Protein AF-A0A0F2ME75-F1 (afdb_monomer_lite)

Foldseek 3Di:
DDDDDDDPDPPPPPPPPDPPPPVCPPPPPDDVVPVVVLQVCLVVDPDPDSCVSCVVVVVVVVVVVVVVVVVVVVVVVVVVVVVVVVVVVVVVVVVVVVVVVVDDDPVDDDPVNVVVVVVVVVVVVVVVVVVVVPPDD

Sequence (137 aa):
MSFEPLGSSGRQESTSRTRTSRPTTPLRASSRSSFRESARGSVLGDAQFPLNAFEPAFAELSEAMADLEANMMHFQLMHESLARFSESFASFMYGLNMNAYCVDFPEGPVYESFKRVRQREEAAGADHEIGGLAGGE

Secondary structure (DSSP, 8-state):
------------------------------STTHHHHHHHHHHHS--SSTTGGGHHHHHHHHHHHHHHHHHHHHHHHHHHHHHHHHHHHHHHHHHHHHHHHH---TTS--HHHHHHHHHHHHHHHHHHHHHTSS---

Radius of gyration: 36.05 Å; chains: 1; bounding box: 91×45×77 Å

pLDDT: mean 73.15, std 18.14, range [38.69, 97.75]

Structure (mmCIF, N/CA/C/O backbone):
data_AF-A0A0F2ME75-F1
#
_entry.id   AF-A0A0F2ME75-F1
#
loop_
_atom_site.group_PDB
_atom_site.id
_atom_site.type_symbol
_atom_site.label_atom_id
_atom_site.label_alt_id
_atom_site.label_comp_id
_atom_site.label_asym_id
_atom_site.label_entity_id
_atom_site.label_seq_id
_atom_site.pdbx_PDB_ins_code
_atom_site.Cartn_x
_atom_site.Cartn_y
_atom_site.Cartn_z
_atom_site.occupancy
_atom_site.B_iso_or_equiv
_atom_site.auth_seq_id
_atom_site.auth_comp_id
_atom_site.auth_asym_id
_atom_site.auth_atom_id
_atom_site.pdbx_PDB_model_num
ATOM 1 N N . MET A 1 1 ? 60.306 -32.350 0.932 1.00 42.94 1 MET A N 1
ATOM 2 C CA . MET A 1 1 ? 59.833 -32.221 2.328 1.00 42.94 1 MET A CA 1
ATOM 3 C C . MET A 1 1 ? 59.817 -30.722 2.591 1.00 42.94 1 MET A C 1
ATOM 5 O O . MET A 1 1 ? 60.876 -30.129 2.502 1.00 42.94 1 MET A O 1
ATOM 9 N N . SER A 1 2 ? 58.691 -30.022 2.676 1.00 43.50 2 SER A N 1
ATOM 10 C CA . SER A 1 2 ? 57.484 -30.360 3.430 1.00 43.50 2 SER A CA 1
ATOM 11 C C . SER A 1 2 ? 56.279 -29.622 2.841 1.00 43.50 2 SER A C 1
ATOM 13 O O . SER A 1 2 ? 56.370 -28.444 2.513 1.00 43.50 2 SER A O 1
ATOM 15 N N . PHE A 1 3 ? 55.176 -30.352 2.709 1.00 41.00 3 PHE A N 1
ATOM 16 C CA . PHE A 1 3 ? 53.824 -29.836 2.530 1.00 41.00 3 PHE A CA 1
ATOM 17 C C . PHE A 1 3 ? 53.340 -29.241 3.853 1.00 41.00 3 PHE A C 1
ATOM 19 O O . PHE A 1 3 ? 53.489 -29.912 4.864 1.00 41.00 3 PHE A O 1
ATOM 26 N N . GLU A 1 4 ? 52.718 -28.064 3.816 1.00 53.50 4 GLU A N 1
ATOM 27 C CA . GLU A 1 4 ? 51.722 -27.598 4.793 1.00 53.50 4 GLU A CA 1
ATOM 28 C C . GLU A 1 4 ? 50.851 -26.535 4.095 1.00 53.50 4 GLU A C 1
ATOM 30 O O . GLU A 1 4 ? 51.308 -25.413 3.862 1.00 53.50 4 GLU A O 1
ATOM 35 N N . PRO A 1 5 ? 49.597 -26.851 3.746 1.00 52.81 5 PRO A N 1
ATOM 36 C CA . PRO A 1 5 ? 48.571 -25.829 3.682 1.00 52.81 5 PRO A CA 1
ATOM 37 C C . PRO A 1 5 ? 47.414 -26.252 4.580 1.00 52.81 5 PRO A C 1
ATOM 39 O O . PRO A 1 5 ? 46.759 -27.241 4.290 1.00 52.81 5 PRO A O 1
ATOM 42 N N . LEU A 1 6 ? 47.102 -25.492 5.627 1.00 49.38 6 LEU A N 1
ATOM 43 C CA . LEU A 1 6 ? 45.720 -25.358 6.087 1.00 49.38 6 LEU A CA 1
ATOM 44 C C . LEU A 1 6 ? 45.606 -24.144 7.011 1.00 49.38 6 LEU A C 1
ATOM 46 O O . LEU A 1 6 ? 46.154 -24.105 8.106 1.00 49.38 6 LEU A O 1
ATOM 50 N N . GLY A 1 7 ? 44.874 -23.138 6.553 1.00 47.81 7 GLY A N 1
ATOM 51 C CA . GLY A 1 7 ? 44.606 -21.940 7.339 1.00 47.81 7 GLY A CA 1
ATOM 52 C C . GLY A 1 7 ? 43.613 -21.009 6.663 1.00 47.81 7 GLY A C 1
ATOM 53 O O . GLY A 1 7 ? 43.771 -19.795 6.728 1.00 47.81 7 GLY A O 1
ATOM 54 N N . SER A 1 8 ? 42.608 -21.545 5.963 1.00 45.56 8 SER A N 1
ATOM 55 C CA . SER A 1 8 ? 41.527 -20.720 5.425 1.00 45.56 8 SER A CA 1
ATOM 56 C C . SER A 1 8 ? 40.493 -20.455 6.518 1.00 45.56 8 SER A C 1
ATOM 58 O O . SER A 1 8 ? 39.668 -21.309 6.832 1.00 45.56 8 SER A O 1
ATOM 60 N N . SER A 1 9 ? 40.602 -19.260 7.095 1.00 51.00 9 SER A N 1
ATOM 61 C CA . SER A 1 9 ? 39.532 -18.418 7.637 1.00 51.00 9 SER A CA 1
ATOM 62 C C . SER A 1 9 ? 38.188 -19.123 7.869 1.00 51.00 9 SER A C 1
ATOM 64 O O . SER A 1 9 ? 37.379 -19.287 6.953 1.00 51.00 9 SER A O 1
ATOM 66 N N . GLY A 1 10 ? 37.937 -19.506 9.123 1.00 47.12 10 GLY A N 1
ATOM 67 C CA . GLY A 1 10 ? 36.609 -19.885 9.587 1.00 47.12 10 GLY A CA 1
ATOM 68 C C . GLY A 1 10 ? 35.679 -18.680 9.495 1.00 47.12 10 GLY A C 1
ATOM 69 O O . GLY A 1 10 ? 35.580 -17.884 10.428 1.00 47.12 10 GLY A O 1
ATOM 70 N N . ARG A 1 11 ? 35.006 -18.534 8.353 1.00 50.69 11 ARG A N 1
ATOM 71 C CA . ARG A 1 11 ? 33.897 -17.603 8.173 1.00 50.69 11 ARG A CA 1
ATOM 72 C C . ARG A 1 11 ? 32.783 -18.056 9.111 1.00 50.69 11 ARG A C 1
ATOM 74 O O . ARG A 1 11 ? 32.063 -19.002 8.814 1.00 50.69 11 ARG A O 1
ATOM 81 N N . GLN A 1 12 ? 32.683 -17.403 10.267 1.00 53.00 12 GLN A N 1
ATOM 82 C CA . GLN A 1 12 ? 31.523 -17.508 11.142 1.00 53.00 12 GLN A CA 1
ATOM 83 C C . GLN A 1 12 ? 30.298 -17.047 10.347 1.00 53.00 12 GLN A C 1
ATOM 85 O O . GLN A 1 12 ? 30.035 -15.854 10.198 1.00 53.00 12 GLN A O 1
ATOM 90 N N . GLU A 1 13 ? 29.568 -18.004 9.783 1.00 45.22 13 GLU A N 1
ATOM 91 C CA . GLU A 1 13 ? 28.226 -17.773 9.278 1.00 45.22 13 GLU A CA 1
ATOM 92 C C . GLU A 1 13 ? 27.317 -17.500 10.474 1.00 45.22 13 GLU A C 1
ATOM 94 O O . GLU A 1 13 ? 26.788 -18.404 11.125 1.00 45.22 13 GLU A O 1
ATOM 99 N N . SER A 1 14 ? 27.139 -16.212 10.758 1.00 52.75 14 SER A N 1
ATOM 100 C CA . SER A 1 14 ? 26.034 -15.685 11.548 1.00 52.75 14 SER A CA 1
ATOM 101 C C . SER A 1 14 ? 24.724 -16.015 10.836 1.00 52.75 14 SER A C 1
ATOM 103 O O . SER A 1 14 ? 24.134 -15.186 10.145 1.00 52.75 14 SER A O 1
ATOM 105 N N . THR A 1 15 ? 24.261 -17.254 10.986 1.00 50.53 15 THR A N 1
ATOM 106 C CA . THR A 1 15 ? 22.902 -17.626 10.614 1.00 50.53 15 THR A CA 1
ATOM 107 C C . THR A 1 15 ? 21.970 -17.033 11.664 1.00 50.53 15 THR A C 1
ATOM 109 O O . THR A 1 15 ? 21.645 -17.643 12.682 1.00 50.53 15 THR A O 1
ATOM 112 N N . SER A 1 16 ? 21.560 -15.788 11.407 1.00 53.84 16 SER A N 1
ATOM 113 C CA . SER A 1 16 ? 20.367 -15.166 11.976 1.00 53.84 16 SER A CA 1
ATOM 114 C C . SER A 1 16 ? 19.167 -16.050 11.648 1.00 53.84 16 SER A C 1
ATOM 116 O O . SER A 1 16 ? 18.427 -15.820 10.692 1.00 53.84 16 SER A O 1
ATOM 118 N N . ARG A 1 17 ? 18.981 -17.102 12.444 1.00 54.81 17 ARG A N 1
ATOM 119 C CA . ARG A 1 17 ? 17.731 -17.844 12.515 1.00 54.81 17 ARG A CA 1
ATOM 120 C C . ARG A 1 17 ? 16.718 -16.916 13.164 1.00 54.81 17 ARG A C 1
ATOM 122 O O . ARG A 1 17 ? 16.630 -16.816 14.384 1.00 54.81 17 ARG A O 1
ATOM 129 N N . THR A 1 18 ? 16.053 -16.150 12.302 1.00 52.38 18 THR A N 1
ATOM 130 C CA . THR A 1 18 ? 14.608 -15.929 12.356 1.00 52.38 18 THR A CA 1
ATOM 131 C C . THR A 1 18 ? 14.061 -15.859 13.777 1.00 52.38 18 THR A C 1
ATOM 133 O O . THR A 1 18 ? 13.354 -16.741 14.258 1.00 52.38 18 THR A O 1
ATOM 136 N N . ARG A 1 19 ? 14.326 -14.727 14.433 1.00 56.38 19 ARG A N 1
ATOM 137 C CA . ARG A 1 19 ? 13.403 -14.199 15.434 1.00 56.38 19 ARG A CA 1
ATOM 138 C C . ARG A 1 19 ? 12.110 -13.840 14.711 1.00 56.38 19 ARG A C 1
ATOM 140 O O . ARG A 1 19 ? 11.880 -12.687 14.365 1.00 56.38 19 ARG A O 1
ATOM 147 N N . THR A 1 20 ? 11.266 -14.835 14.457 1.00 50.47 20 THR A N 1
ATOM 148 C CA . THR A 1 20 ? 9.856 -14.566 14.222 1.00 50.47 20 THR A CA 1
ATOM 149 C C . THR A 1 20 ? 9.334 -14.040 15.554 1.00 50.47 20 THR A C 1
ATOM 151 O O . THR A 1 20 ? 8.994 -14.821 16.444 1.00 50.47 20 THR A O 1
ATOM 154 N N . SER A 1 21 ? 9.288 -12.720 15.730 1.00 53.00 21 SER A N 1
ATOM 155 C CA . SER A 1 21 ? 8.361 -12.109 16.680 1.00 53.00 21 SER A CA 1
ATOM 156 C C . SER A 1 21 ? 6.970 -12.324 16.100 1.00 53.00 21 SER A C 1
ATOM 158 O O . SER A 1 21 ? 6.342 -11.406 15.585 1.00 53.00 21 SER A O 1
ATOM 160 N N . ARG A 1 22 ? 6.535 -13.584 16.061 1.00 56.19 22 ARG A N 1
ATOM 161 C CA . ARG A 1 22 ? 5.165 -13.930 15.749 1.00 56.19 22 ARG A CA 1
ATOM 162 C C . ARG A 1 22 ? 4.374 -13.221 16.838 1.00 56.19 22 ARG A C 1
ATOM 164 O O . ARG A 1 22 ? 4.564 -13.588 18.000 1.00 56.19 22 ARG A O 1
ATOM 171 N N . PRO A 1 23 ? 3.568 -12.195 16.521 1.00 58.56 23 PRO A N 1
ATOM 172 C CA . PRO A 1 23 ? 2.646 -11.667 17.496 1.00 58.56 23 PRO A CA 1
ATOM 173 C C . PRO A 1 23 ? 1.743 -12.850 17.801 1.00 58.56 23 PRO A C 1
ATOM 175 O O . PRO A 1 23 ? 0.971 -13.308 16.957 1.00 58.56 23 PRO A O 1
ATOM 178 N N . THR A 1 24 ? 1.947 -13.456 18.963 1.00 54.06 24 THR A N 1
ATOM 179 C CA . THR A 1 24 ? 0.977 -14.370 19.516 1.00 54.06 24 THR A CA 1
ATOM 180 C C . THR A 1 24 ? -0.206 -13.474 19.818 1.00 54.06 24 THR A C 1
ATOM 182 O O . THR A 1 24 ? -0.281 -12.894 20.896 1.00 54.06 24 THR A O 1
ATOM 185 N N . THR A 1 25 ? -1.119 -13.312 18.862 1.00 60.22 25 THR A N 1
ATOM 186 C CA . THR A 1 25 ? -2.507 -13.107 19.249 1.00 60.22 25 THR A CA 1
ATOM 187 C C . THR A 1 25 ? -2.773 -14.259 20.206 1.00 60.22 25 THR A C 1
ATOM 189 O O . THR A 1 25 ? -2.646 -15.416 19.773 1.00 60.22 25 THR A O 1
ATOM 192 N N . PRO A 1 26 ? -2.976 -14.010 21.509 1.00 58.34 26 PRO A N 1
ATOM 193 C CA . PRO A 1 26 ? -3.298 -15.100 22.396 1.00 58.34 26 PRO A CA 1
ATOM 194 C C . PRO A 1 26 ? -4.520 -15.758 21.768 1.00 58.34 26 PRO A C 1
ATOM 196 O O . PRO A 1 26 ? -5.538 -15.104 21.546 1.00 58.34 26 PRO A O 1
ATOM 199 N N . LEU A 1 27 ? -4.402 -17.039 21.415 1.00 54.06 27 LEU A N 1
ATOM 200 C CA . LEU A 1 27 ? -5.563 -17.887 21.191 1.00 54.06 27 LEU A CA 1
ATOM 201 C C . LEU A 1 27 ? -6.222 -18.014 22.562 1.00 54.06 27 LEU A C 1
ATOM 203 O O . LEU A 1 27 ? -6.058 -19.003 23.274 1.00 54.06 27 LEU A O 1
ATOM 207 N N . ARG A 1 28 ? -6.867 -16.931 22.994 1.00 55.97 28 ARG A N 1
ATOM 208 C CA . ARG A 1 28 ? -7.562 -16.860 24.257 1.00 55.97 28 ARG A CA 1
ATOM 209 C C . ARG A 1 28 ? -8.811 -17.682 24.024 1.00 55.97 28 ARG A C 1
ATOM 211 O O . ARG A 1 28 ? -9.751 -17.247 23.366 1.00 55.97 28 ARG A O 1
ATOM 218 N N . ALA A 1 29 ? -8.791 -18.913 24.512 1.00 52.62 29 ALA A N 1
ATOM 219 C CA . ALA A 1 29 ? -9.989 -19.716 24.649 1.00 52.62 29 ALA A CA 1
ATOM 220 C C . ALA A 1 29 ? -10.899 -19.060 25.705 1.00 52.62 29 ALA A C 1
ATOM 222 O O . ALA A 1 29 ? -10.991 -19.531 26.830 1.00 52.62 29 ALA A O 1
ATOM 223 N N . SER A 1 30 ? -11.551 -17.951 25.357 1.00 53.41 30 SER A N 1
ATOM 224 C CA . SER A 1 30 ? -12.520 -17.259 26.206 1.00 53.41 30 SER A CA 1
ATOM 225 C C . SER A 1 30 ? -13.637 -16.720 25.334 1.00 53.41 30 SER A C 1
ATOM 227 O O . SER A 1 30 ? -13.461 -15.734 24.635 1.00 53.41 30 SER A O 1
ATOM 229 N N . SER A 1 31 ? -14.785 -17.391 25.366 1.00 51.78 31 SER A N 1
ATOM 230 C CA . SER A 1 31 ? -16.086 -16.818 24.973 1.00 51.78 31 SER A CA 1
ATOM 231 C C . SER A 1 31 ? -17.242 -17.715 25.422 1.00 51.78 31 SER A C 1
ATOM 233 O O . SER A 1 31 ? -18.318 -17.229 25.741 1.00 51.78 31 SER A O 1
ATOM 235 N N . ARG A 1 32 ? -17.047 -19.043 25.492 1.00 53.75 32 ARG A N 1
ATOM 236 C CA . ARG A 1 32 ? -18.135 -19.966 25.872 1.00 53.75 32 ARG A CA 1
ATOM 237 C C . ARG A 1 32 ? -18.284 -20.217 27.373 1.00 53.75 32 ARG A C 1
ATOM 239 O O . ARG A 1 32 ? -19.391 -20.548 27.794 1.00 53.75 32 ARG A O 1
ATOM 246 N N . SER A 1 33 ? -17.221 -20.081 28.170 1.00 52.72 33 SER A N 1
ATOM 247 C CA . SER A 1 33 ? -17.309 -20.270 29.626 1.00 52.72 33 SER A CA 1
ATOM 248 C C . SER A 1 33 ? -17.602 -18.971 30.375 1.00 52.72 33 SER A C 1
ATOM 250 O O . SER A 1 33 ? -18.473 -18.986 31.235 1.00 52.72 33 SER A O 1
ATOM 252 N N . SER A 1 34 ? -16.967 -17.849 30.016 1.00 55.66 34 SER A N 1
ATOM 253 C CA . SER A 1 34 ? -17.103 -16.572 30.738 1.00 55.66 34 SER A CA 1
ATOM 254 C C . SER A 1 34 ? -18.538 -16.045 30.743 1.00 55.66 34 SER A C 1
ATOM 256 O O . SER A 1 34 ? -19.078 -15.752 31.803 1.00 55.66 34 SER A O 1
ATOM 258 N N . PHE A 1 35 ? -19.211 -16.045 29.589 1.00 58.84 35 PHE A N 1
ATOM 259 C CA . PHE A 1 35 ? -20.603 -15.589 29.492 1.00 58.84 35 PHE A CA 1
ATOM 260 C C . PHE A 1 35 ? -21.579 -16.480 30.282 1.00 58.84 35 PHE A C 1
ATOM 262 O O . PHE A 1 35 ? -22.572 -16.008 30.836 1.00 58.84 35 PHE A O 1
ATOM 269 N N . ARG A 1 36 ? -21.294 -17.790 30.353 1.00 64.62 36 ARG A N 1
ATOM 270 C CA . ARG A 1 36 ? -22.091 -18.748 31.135 1.00 64.62 36 ARG A CA 1
ATOM 271 C C . ARG A 1 36 ? -21.839 -18.628 32.634 1.00 64.62 36 ARG A C 1
ATOM 273 O O . ARG A 1 36 ? -22.761 -18.880 33.404 1.00 64.62 36 ARG A O 1
ATOM 280 N N . GLU A 1 37 ? -20.634 -18.245 33.035 1.00 63.62 37 GLU A N 1
ATOM 281 C CA . GLU A 1 37 ? -20.284 -18.015 34.435 1.00 63.62 37 GLU A CA 1
ATOM 282 C C . GLU A 1 37 ? -20.959 -16.744 34.970 1.00 63.62 37 GLU A C 1
ATOM 284 O O . GLU A 1 37 ? -21.622 -16.799 36.003 1.00 63.62 37 GLU A O 1
ATOM 289 N N . SER A 1 38 ? -20.933 -15.638 34.215 1.00 61.69 38 SER A N 1
ATOM 290 C CA . SER A 1 38 ? -21.636 -14.395 34.581 1.00 61.69 38 SER A CA 1
ATOM 291 C C . SER A 1 38 ? -23.153 -14.592 34.703 1.00 61.69 38 SER A C 1
ATOM 293 O O . SER A 1 38 ? -23.776 -14.095 35.640 1.00 61.69 38 SER A O 1
ATOM 295 N N . ALA A 1 39 ? -23.750 -15.392 33.811 1.00 63.78 39 ALA A N 1
ATOM 296 C CA . ALA A 1 39 ? -25.169 -15.744 33.888 1.00 63.78 39 ALA A CA 1
ATOM 297 C C . ALA A 1 39 ? -25.507 -16.609 35.119 1.00 63.78 39 ALA A C 1
ATOM 299 O O . ALA A 1 39 ? -26.603 -16.498 35.662 1.00 63.78 39 ALA A O 1
ATOM 300 N N . ARG A 1 40 ? -24.579 -17.457 35.585 1.00 65.00 40 ARG A 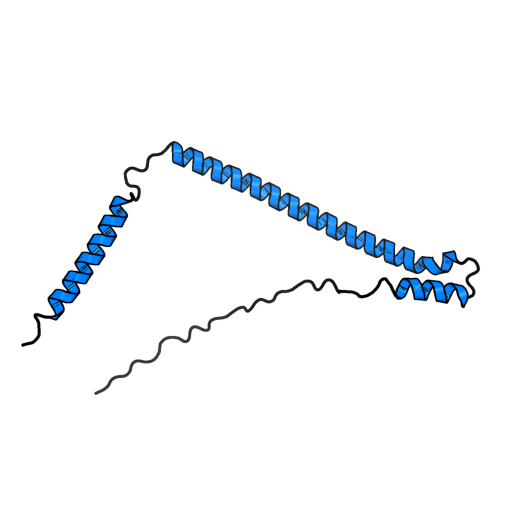N 1
ATOM 301 C CA . ARG A 1 40 ? -24.749 -18.242 36.821 1.00 65.00 40 ARG A CA 1
ATOM 302 C C . ARG A 1 40 ? -24.575 -17.388 38.075 1.00 65.00 40 ARG A C 1
ATOM 304 O O . ARG A 1 40 ? -25.344 -17.558 39.018 1.00 65.00 40 ARG A O 1
ATOM 311 N N . GLY A 1 41 ? -23.644 -16.434 38.056 1.00 61.66 41 GLY A N 1
ATOM 312 C CA . GLY A 1 41 ? -23.471 -15.438 39.116 1.00 61.66 41 GLY A CA 1
ATOM 313 C C . GLY A 1 41 ? -24.708 -14.557 39.318 1.00 61.66 41 GLY A C 1
ATOM 314 O O . GLY A 1 41 ? -25.050 -14.255 40.454 1.00 61.66 41 GLY A O 1
ATOM 315 N N . SER A 1 42 ? -25.447 -14.238 38.247 1.00 60.75 42 SER A N 1
ATOM 316 C CA . SER A 1 42 ? -26.719 -13.497 38.331 1.00 60.75 42 SER A CA 1
ATOM 317 C C . SER A 1 42 ? -27.844 -14.249 39.056 1.00 60.75 42 SER A C 1
ATOM 319 O O . SER A 1 42 ? -28.776 -13.605 39.525 1.00 60.75 42 SER A O 1
ATOM 321 N N . VAL A 1 43 ? -27.811 -15.585 39.103 1.00 61.50 43 VAL A N 1
ATOM 322 C CA . VAL A 1 43 ? -28.850 -16.401 39.766 1.00 61.50 43 VAL A CA 1
ATOM 323 C C . VAL A 1 43 ? -28.513 -16.639 41.245 1.00 61.50 43 VAL A C 1
ATOM 325 O O . VAL A 1 43 ? -29.405 -16.911 42.043 1.00 61.50 43 VAL A O 1
ATOM 328 N N . LEU A 1 44 ? -27.232 -16.533 41.615 1.00 62.91 44 LEU A N 1
ATOM 329 C CA . LEU A 1 44 ? -26.715 -16.785 42.967 1.00 62.91 44 LEU A CA 1
ATOM 330 C C . LEU A 1 44 ? -26.341 -15.505 43.739 1.00 62.91 44 LEU A C 1
ATOM 332 O O . LEU A 1 44 ? -26.165 -15.572 44.953 1.00 62.91 44 LEU A O 1
ATOM 336 N N . GLY A 1 45 ? -26.192 -14.367 43.058 1.00 61.19 45 GLY A N 1
ATOM 337 C CA . GLY A 1 45 ? -25.795 -13.083 43.632 1.00 61.19 45 GLY A CA 1
ATOM 338 C C . GLY A 1 45 ? -26.946 -12.081 43.700 1.00 61.19 45 GLY A C 1
ATOM 339 O O . GLY A 1 45 ? -27.806 -12.053 42.824 1.00 61.19 45 GLY A O 1
ATOM 340 N N . ASP A 1 46 ? -26.912 -11.246 44.739 1.00 59.56 46 ASP A N 1
ATOM 341 C CA . ASP A 1 46 ? -27.849 -10.176 45.126 1.00 59.56 46 ASP A CA 1
ATOM 342 C C . ASP A 1 46 ? -27.918 -9.009 44.110 1.00 59.56 46 ASP A C 1
ATOM 344 O O . ASP A 1 46 ? -27.799 -7.832 44.444 1.00 59.56 46 ASP A O 1
ATOM 348 N N . ALA A 1 47 ? -28.030 -9.312 42.816 1.00 61.47 47 ALA A N 1
ATOM 349 C CA . ALA A 1 47 ? -28.188 -8.308 41.778 1.00 61.47 47 ALA A CA 1
ATOM 350 C C . ALA A 1 47 ? -29.650 -7.845 41.750 1.00 61.47 4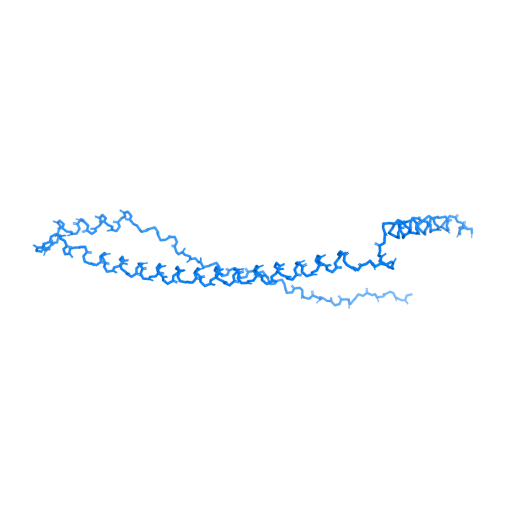7 ALA A C 1
ATOM 352 O O . ALA A 1 47 ? -30.534 -8.555 41.274 1.00 61.47 47 ALA A O 1
ATOM 353 N N . GLN A 1 48 ? -29.895 -6.618 42.218 1.00 64.50 48 GLN A N 1
ATOM 354 C CA . GLN A 1 48 ? -31.228 -6.001 42.256 1.00 64.50 48 GLN A CA 1
ATOM 355 C C . GLN A 1 48 ? -31.909 -5.933 40.872 1.00 64.50 48 GLN A C 1
ATOM 357 O O . GLN A 1 48 ? -33.135 -5.897 40.791 1.00 64.50 48 GLN A O 1
ATOM 362 N N . PHE A 1 49 ? -31.119 -5.978 39.790 1.00 69.81 49 PHE A N 1
ATOM 363 C CA . PHE A 1 49 ? -31.575 -6.232 38.424 1.00 69.81 49 PHE A CA 1
ATOM 364 C C . PHE A 1 49 ? -30.620 -7.197 37.695 1.00 69.81 49 PHE A C 1
ATOM 366 O O . PHE A 1 49 ? -29.407 -6.981 37.717 1.00 69.81 49 PHE A O 1
ATOM 373 N N . PRO A 1 50 ? -31.136 -8.208 36.970 1.00 68.00 50 PRO A N 1
ATOM 374 C CA . PRO A 1 50 ? -30.324 -9.233 36.301 1.00 68.00 50 PRO A CA 1
ATOM 375 C C . PRO A 1 50 ? -29.409 -8.692 35.186 1.00 68.00 50 PRO A C 1
ATOM 377 O O . PRO A 1 50 ? -28.458 -9.363 34.798 1.00 68.00 50 PRO A O 1
ATOM 380 N N . LEU A 1 51 ? -29.653 -7.476 34.679 1.00 75.38 51 LEU A N 1
ATOM 381 C CA . LEU A 1 51 ? -28.784 -6.836 33.683 1.00 75.38 51 LEU A CA 1
ATOM 382 C C . LEU A 1 51 ? -27.487 -6.267 34.273 1.00 75.38 51 LEU A C 1
ATOM 384 O O . LEU A 1 51 ? -26.482 -6.209 33.567 1.00 75.38 51 LEU A O 1
ATOM 388 N N . ASN A 1 52 ? -27.473 -5.919 35.561 1.00 76.31 52 ASN A N 1
ATOM 389 C CA . ASN A 1 52 ? -26.290 -5.348 36.214 1.00 76.31 52 ASN A CA 1
ATOM 390 C C . ASN A 1 52 ? -25.142 -6.370 36.312 1.00 76.31 52 ASN A C 1
ATOM 392 O O . ASN A 1 52 ? -23.977 -5.998 36.377 1.00 76.31 52 ASN A O 1
ATOM 396 N N . ALA A 1 53 ? -25.447 -7.671 36.242 1.00 79.06 53 ALA A N 1
ATOM 397 C CA . ALA A 1 53 ? -24.436 -8.724 36.171 1.00 79.06 53 ALA A CA 1
ATOM 398 C C . ALA A 1 53 ? -23.618 -8.706 34.859 1.00 79.06 53 ALA A C 1
ATOM 400 O O . ALA A 1 53 ? -22.530 -9.282 34.813 1.00 79.06 53 ALA A O 1
ATOM 401 N N . PHE A 1 54 ? -24.120 -8.057 33.797 1.00 79.94 54 PHE A N 1
ATOM 402 C CA . PHE A 1 54 ? -23.440 -7.951 32.499 1.00 79.94 54 PHE A CA 1
ATOM 403 C C . PHE A 1 54 ? -22.624 -6.670 32.329 1.00 79.94 54 PHE A C 1
ATOM 405 O O . PHE A 1 54 ? -21.865 -6.570 31.371 1.00 79.94 54 PHE A O 1
ATOM 412 N N . GLU A 1 55 ? -22.733 -5.712 33.245 1.00 83.25 55 GLU A N 1
ATOM 413 C CA . GLU A 1 55 ? -21.969 -4.464 33.205 1.00 83.25 55 GLU A CA 1
ATOM 414 C C . GLU A 1 55 ? -20.448 -4.664 33.025 1.00 83.25 55 GLU A C 1
ATOM 416 O O . GLU A 1 55 ? -19.889 -4.063 32.104 1.00 83.25 55 GL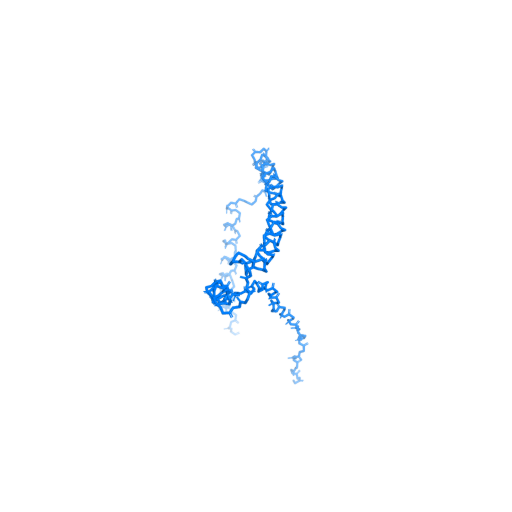U A O 1
ATOM 421 N N . PRO A 1 56 ? -19.768 -5.574 33.758 1.00 83.75 56 PRO A N 1
ATOM 422 C CA . PRO A 1 56 ? -18.349 -5.845 33.507 1.00 83.75 56 PRO A CA 1
ATOM 423 C C . PRO A 1 56 ? -18.084 -6.485 32.134 1.00 83.75 56 PRO A C 1
ATOM 425 O O . PRO A 1 56 ? -17.047 -6.228 31.529 1.00 83.75 56 PRO A O 1
ATOM 428 N N . ALA A 1 57 ? -19.021 -7.283 31.609 1.00 85.38 57 ALA A N 1
ATOM 429 C CA . ALA A 1 57 ? -18.883 -7.905 30.292 1.00 85.38 57 ALA A CA 1
ATOM 430 C C . ALA A 1 57 ? -19.062 -6.889 29.151 1.00 85.38 57 ALA A C 1
ATOM 432 O O . ALA A 1 57 ? -18.397 -6.998 28.122 1.00 85.38 57 ALA A O 1
ATOM 433 N N . PHE A 1 58 ? -19.930 -5.887 29.323 1.00 86.88 58 PHE A N 1
ATOM 434 C CA . PHE A 1 58 ? -20.059 -4.785 28.369 1.00 86.88 58 PHE A CA 1
ATOM 435 C C . PHE A 1 58 ? -18.838 -3.864 28.388 1.00 86.88 58 PHE A C 1
ATOM 437 O O . PHE A 1 58 ? -18.406 -3.432 27.320 1.00 86.88 58 PHE A O 1
ATOM 444 N N . ALA A 1 59 ? -18.248 -3.620 29.562 1.00 89.44 59 ALA A N 1
ATOM 445 C CA . ALA A 1 59 ? -16.993 -2.882 29.668 1.00 89.44 59 ALA A CA 1
ATOM 446 C C . ALA A 1 59 ? -15.854 -3.600 28.917 1.00 89.44 59 ALA A C 1
ATOM 448 O O . ALA A 1 59 ? -15.227 -2.994 28.049 1.00 89.44 59 ALA A O 1
ATOM 449 N N . GLU A 1 60 ? -15.660 -4.903 29.152 1.00 88.56 60 GLU A N 1
ATOM 450 C CA . GLU A 1 60 ? -14.642 -5.707 28.451 1.00 88.56 60 GLU A CA 1
ATOM 451 C C . GLU A 1 60 ? -14.899 -5.775 26.935 1.00 88.56 60 GLU A C 1
ATOM 453 O O . GLU A 1 60 ? -13.972 -5.654 26.135 1.00 88.56 60 GLU A O 1
ATOM 458 N N . LEU A 1 61 ? -16.163 -5.913 26.514 1.00 91.50 61 LEU A N 1
ATOM 459 C CA . LEU A 1 61 ? -16.519 -5.881 25.095 1.00 91.50 61 LEU A CA 1
ATOM 460 C C . LEU A 1 61 ? -16.164 -4.534 24.456 1.00 91.50 61 LEU A C 1
ATOM 462 O O . LEU A 1 61 ? -15.651 -4.513 23.340 1.00 91.50 61 LEU A O 1
ATOM 466 N N . SER A 1 62 ? -16.431 -3.421 25.143 1.00 94.06 62 SER A N 1
ATOM 467 C CA . SER A 1 62 ? -16.127 -2.086 24.623 1.00 94.06 62 SER A CA 1
ATOM 468 C C . SER A 1 62 ? -14.622 -1.850 24.463 1.00 94.06 62 SER A C 1
ATOM 470 O O . SER A 1 62 ? -14.202 -1.298 23.449 1.00 94.06 62 SER A O 1
ATOM 472 N N . GLU A 1 63 ? -13.807 -2.352 25.395 1.00 94.12 63 GLU A N 1
ATOM 473 C CA . GLU A 1 63 ? -12.345 -2.325 25.300 1.00 94.12 63 GLU A CA 1
ATOM 474 C C . GLU A 1 63 ? -11.854 -3.190 24.132 1.00 94.12 63 GLU A C 1
ATOM 476 O O . GLU A 1 63 ? -11.093 -2.723 23.287 1.00 94.12 63 GLU A O 1
ATOM 481 N N . ALA A 1 64 ? -12.386 -4.408 23.990 1.00 92.75 64 ALA A N 1
ATOM 482 C CA . ALA A 1 64 ? -12.060 -5.279 22.862 1.00 92.75 64 ALA A CA 1
ATOM 483 C C . ALA A 1 64 ? -12.474 -4.676 21.503 1.00 92.75 64 ALA A C 1
ATOM 485 O O . ALA A 1 64 ? -11.803 -4.905 20.493 1.00 92.75 64 ALA A O 1
ATOM 486 N N . MET A 1 65 ? -13.566 -3.905 21.453 1.00 95.12 65 MET A N 1
ATOM 487 C CA . MET A 1 65 ? -13.974 -3.169 20.252 1.00 95.12 65 MET A CA 1
ATOM 488 C C . MET A 1 65 ? -13.041 -1.992 19.953 1.00 95.12 65 MET A C 1
ATOM 490 O O . MET A 1 65 ? -12.718 -1.782 18.785 1.00 95.12 65 MET A O 1
ATOM 494 N N . ALA A 1 66 ? -12.569 -1.273 20.974 1.00 95.62 66 ALA A N 1
ATOM 495 C CA . ALA A 1 66 ? -11.574 -0.214 20.807 1.00 95.62 66 ALA A CA 1
ATOM 496 C C . ALA A 1 66 ? -10.233 -0.773 20.291 1.00 95.62 66 ALA A C 1
ATOM 498 O O . ALA A 1 66 ? -9.636 -0.222 19.364 1.00 95.62 66 ALA A O 1
ATOM 499 N N . ASP A 1 67 ? -9.800 -1.925 20.807 1.00 95.31 67 ASP A N 1
ATOM 500 C CA . ASP A 1 67 ? -8.619 -2.633 20.304 1.00 95.31 67 ASP A CA 1
ATOM 501 C C . ASP A 1 67 ? -8.806 -3.090 18.849 1.00 95.31 67 ASP A C 1
ATOM 503 O O . ASP A 1 67 ? -7.889 -3.005 18.023 1.00 95.31 67 ASP A O 1
ATOM 507 N N . LEU A 1 68 ? -9.998 -3.585 18.502 1.00 95.56 68 LEU A N 1
ATOM 508 C CA . LEU A 1 68 ? -10.322 -3.965 17.129 1.00 95.56 68 LEU A CA 1
ATOM 509 C C . LEU A 1 68 ? -10.284 -2.751 16.188 1.00 95.56 68 LEU A C 1
ATOM 511 O O . LEU A 1 68 ? -9.745 -2.862 15.086 1.00 95.56 68 LEU A O 1
ATOM 515 N N . GLU A 1 69 ? -10.807 -1.603 16.620 1.00 96.12 69 GLU A N 1
ATOM 516 C CA . GLU A 1 69 ? -10.768 -0.346 15.868 1.00 96.12 69 GLU A CA 1
ATOM 517 C C . GLU A 1 69 ? -9.324 0.095 15.599 1.00 96.12 69 GLU A C 1
ATOM 519 O O . GLU A 1 69 ? -8.968 0.361 14.447 1.00 96.12 69 GLU A O 1
ATOM 524 N N . ALA A 1 70 ? -8.460 0.076 16.618 1.00 95.44 70 ALA A N 1
ATOM 525 C CA . ALA A 1 70 ? -7.040 0.379 16.458 1.00 95.44 70 ALA A CA 1
ATOM 526 C C . ALA A 1 70 ? -6.368 -0.541 15.423 1.00 95.44 70 ALA A C 1
ATOM 528 O O . ALA A 1 70 ? -5.660 -0.073 14.525 1.00 95.44 70 ALA A O 1
ATOM 529 N N . ASN A 1 71 ? -6.649 -1.846 15.480 1.00 94.12 71 ASN A N 1
ATOM 530 C CA . ASN A 1 71 ? -6.136 -2.808 14.503 1.00 94.12 71 ASN A CA 1
ATOM 531 C C . ASN A 1 71 ? -6.656 -2.543 13.080 1.00 94.12 71 ASN A C 1
ATOM 533 O O . ASN A 1 71 ? -5.891 -2.654 12.116 1.00 94.12 71 ASN A O 1
ATOM 537 N N . MET A 1 72 ? -7.927 -2.161 12.927 1.00 95.44 72 MET A N 1
ATOM 538 C CA . MET A 1 72 ? -8.495 -1.809 11.622 1.00 95.44 72 MET A CA 1
ATOM 539 C C . MET A 1 72 ? -7.878 -0.533 11.046 1.00 95.44 72 MET A C 1
ATOM 541 O O . MET A 1 72 ? -7.563 -0.502 9.855 1.00 95.44 72 MET A O 1
ATOM 545 N N . MET A 1 73 ? -7.617 0.481 11.874 1.00 97.25 73 MET A N 1
ATOM 546 C CA . MET A 1 73 ? -6.902 1.685 11.441 1.00 97.25 73 MET A CA 1
ATOM 547 C C . MET A 1 73 ? -5.489 1.360 10.941 1.00 97.25 73 MET A C 1
ATOM 549 O O . MET A 1 73 ? -5.071 1.855 9.894 1.00 97.25 73 MET A O 1
ATOM 553 N N . HIS A 1 74 ? -4.760 0.479 11.633 1.00 93.94 74 HIS A N 1
ATOM 554 C CA . HIS A 1 74 ? -3.451 0.022 11.163 1.00 93.94 74 HIS A CA 1
ATOM 555 C C . HIS A 1 74 ? -3.540 -0.709 9.822 1.00 93.94 74 HIS A C 1
ATOM 557 O O . HIS A 1 74 ? -2.716 -0.471 8.937 1.00 93.94 74 HIS A O 1
ATOM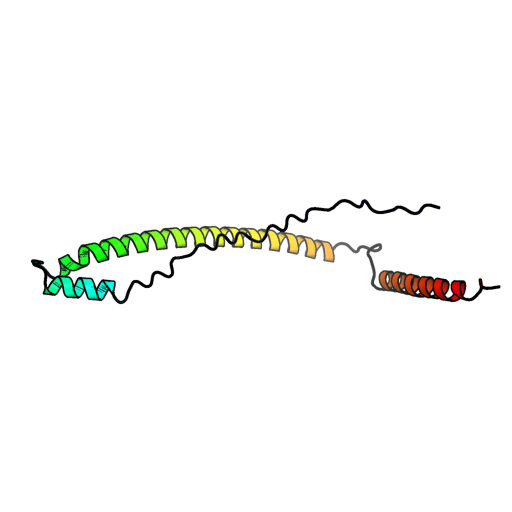 563 N N . PHE A 1 75 ? -4.548 -1.566 9.646 1.00 95.50 75 PHE A N 1
ATOM 564 C CA . PHE A 1 75 ? -4.757 -2.264 8.381 1.00 95.50 75 PHE A CA 1
ATOM 565 C C . PHE A 1 75 ? -5.039 -1.294 7.233 1.00 95.50 75 PHE A C 1
ATOM 567 O O . PHE A 1 75 ? -4.497 -1.460 6.140 1.00 95.50 75 PHE A O 1
ATOM 574 N N . GLN A 1 76 ? -5.813 -0.243 7.503 1.00 96.00 76 GLN A N 1
ATOM 575 C CA . GLN A 1 76 ? -6.093 0.806 6.533 1.00 96.00 76 GLN A CA 1
ATOM 576 C C . GLN A 1 76 ? -4.813 1.525 6.089 1.00 96.00 76 GLN A C 1
ATOM 578 O O . GLN A 1 76 ? -4.577 1.661 4.889 1.00 96.00 76 GLN A O 1
ATOM 583 N N . LEU A 1 77 ? -3.948 1.908 7.033 1.00 94.88 77 LEU A N 1
ATOM 584 C CA . LEU A 1 77 ? -2.661 2.542 6.723 1.00 94.88 77 LEU A CA 1
ATOM 585 C C . LEU A 1 77 ? -1.743 1.618 5.908 1.00 94.88 77 LEU A C 1
ATOM 587 O O . LEU A 1 77 ? -1.121 2.054 4.936 1.00 94.88 77 LEU A O 1
ATOM 591 N N . MET A 1 78 ? -1.677 0.329 6.265 1.00 96.94 78 MET A N 1
ATOM 592 C CA . MET A 1 78 ? -0.903 -0.660 5.506 1.00 96.94 78 MET A CA 1
ATOM 593 C C . MET A 1 78 ? -1.431 -0.798 4.076 1.00 96.94 78 MET A C 1
ATOM 595 O O . MET A 1 78 ? -0.649 -0.745 3.126 1.00 96.94 78 MET A O 1
ATOM 599 N N . HIS A 1 79 ? -2.748 -0.916 3.910 1.00 97.00 79 HIS A N 1
ATOM 600 C CA . HIS A 1 79 ? -3.379 -0.993 2.597 1.00 97.00 79 HIS A CA 1
ATOM 601 C C . HIS A 1 79 ? -3.071 0.247 1.749 1.00 97.00 79 HIS A C 1
ATOM 603 O O . HIS A 1 79 ? -2.686 0.130 0.587 1.00 97.00 79 HIS A O 1
ATOM 609 N N . GLU A 1 80 ? -3.176 1.436 2.339 1.00 96.88 80 GLU A N 1
ATOM 610 C CA . GLU A 1 80 ? -2.895 2.695 1.655 1.00 96.88 80 GLU A CA 1
ATOM 611 C C . GLU A 1 80 ? -1.429 2.794 1.200 1.00 96.88 80 GLU A C 1
ATOM 613 O O . GLU A 1 80 ? -1.149 3.253 0.090 1.00 96.88 80 GLU A O 1
ATOM 618 N N . SER A 1 81 ? -0.485 2.307 2.014 1.00 96.62 81 SER A N 1
ATOM 619 C CA . SER A 1 81 ? 0.931 2.249 1.629 1.00 96.62 81 SER A CA 1
ATOM 620 C C . SER A 1 81 ? 1.193 1.279 0.470 1.00 96.62 81 SER A C 1
ATOM 622 O O . SER A 1 81 ? 1.924 1.625 -0.461 1.00 96.62 81 SER A O 1
ATOM 624 N N . LEU A 1 82 ? 0.550 0.104 0.468 1.00 97.38 82 LEU A N 1
ATOM 625 C CA . LEU A 1 82 ? 0.672 -0.884 -0.607 1.00 97.38 82 LEU A CA 1
ATOM 626 C C . LEU A 1 82 ? 0.057 -0.367 -1.909 1.00 97.38 82 LEU A C 1
ATOM 628 O O . LEU A 1 82 ? 0.641 -0.553 -2.978 1.00 97.38 82 LEU A O 1
ATOM 632 N N . ALA A 1 83 ? -1.088 0.312 -1.826 1.00 97.62 83 ALA A N 1
ATOM 633 C CA . ALA A 1 83 ? -1.737 0.924 -2.979 1.00 97.62 83 ALA A CA 1
ATOM 634 C C . ALA A 1 83 ? -0.831 1.981 -3.630 1.00 97.62 83 ALA A C 1
ATOM 636 O O . ALA A 1 83 ? -0.553 1.889 -4.827 1.00 97.62 83 ALA A O 1
ATOM 637 N N . ARG A 1 84 ? -0.273 2.908 -2.834 1.00 96.81 84 ARG A N 1
ATOM 638 C CA . ARG A 1 84 ? 0.687 3.917 -3.324 1.00 96.81 84 ARG A CA 1
ATOM 639 C C . ARG A 1 84 ? 1.950 3.297 -3.920 1.00 96.81 84 ARG A C 1
ATOM 641 O O . ARG A 1 84 ? 2.441 3.760 -4.951 1.00 96.81 84 ARG A O 1
ATOM 648 N N . PHE A 1 85 ? 2.481 2.247 -3.289 1.00 97.56 85 PHE A N 1
ATOM 649 C CA . PHE A 1 85 ? 3.615 1.504 -3.836 1.00 97.56 85 PHE A CA 1
ATOM 650 C C . PHE A 1 85 ? 3.270 0.884 -5.192 1.00 97.56 85 PHE A C 1
ATOM 652 O O . PHE A 1 85 ? 4.033 1.031 -6.141 1.00 97.56 85 PHE A O 1
ATOM 659 N N . SER A 1 86 ? 2.118 0.223 -5.294 1.00 97.38 86 SER A N 1
ATOM 660 C CA . SER A 1 86 ? 1.693 -0.464 -6.517 1.00 97.38 86 SER A CA 1
ATOM 661 C C . SER A 1 86 ? 1.488 0.515 -7.668 1.00 97.38 86 SER A C 1
ATOM 663 O O . SER A 1 86 ? 1.892 0.228 -8.789 1.00 97.38 86 SER A O 1
ATOM 665 N N . GLU A 1 87 ? 0.941 1.697 -7.391 1.00 97.44 87 GLU A N 1
ATOM 666 C CA . GLU A 1 87 ? 0.821 2.785 -8.365 1.00 97.44 87 GLU A CA 1
ATOM 667 C C . GLU A 1 87 ? 2.197 3.280 -8.850 1.00 97.44 87 GLU A C 1
ATOM 669 O O . GLU A 1 87 ? 2.451 3.402 -10.053 1.00 97.44 87 GLU A O 1
ATOM 674 N N . SER A 1 88 ? 3.129 3.490 -7.920 1.00 96.25 88 SER A N 1
ATOM 675 C CA . SER A 1 88 ? 4.501 3.913 -8.233 1.00 96.25 88 SER A CA 1
ATOM 676 C C . SER A 1 88 ? 5.269 2.841 -9.017 1.00 96.25 88 SER A C 1
ATOM 678 O O . SER A 1 88 ? 5.987 3.137 -9.969 1.00 96.25 88 SER A O 1
ATOM 680 N N . PHE A 1 89 ? 5.094 1.570 -8.661 1.00 97.75 89 PHE A N 1
ATOM 681 C CA . PHE A 1 89 ? 5.731 0.452 -9.348 1.00 97.75 89 PHE A CA 1
ATOM 682 C C . PHE A 1 89 ? 5.132 0.219 -10.741 1.00 97.75 89 PHE A C 1
ATOM 684 O O . PHE A 1 89 ? 5.870 -0.010 -11.700 1.00 97.75 89 PHE A O 1
ATOM 691 N N . ALA A 1 90 ? 3.809 0.331 -10.883 1.00 97.56 90 ALA A N 1
ATOM 692 C CA . ALA A 1 90 ? 3.136 0.215 -12.171 1.00 97.56 90 ALA A CA 1
ATOM 693 C C . ALA A 1 90 ? 3.559 1.335 -13.131 1.00 97.56 90 ALA A C 1
ATOM 695 O O . ALA A 1 90 ? 3.852 1.055 -14.292 1.00 97.56 90 ALA A O 1
ATOM 696 N N . SER A 1 91 ? 3.656 2.581 -12.655 1.00 95.94 91 SER A N 1
ATOM 697 C CA . SER A 1 91 ? 4.143 3.701 -13.474 1.00 95.94 91 SER A CA 1
ATOM 698 C C . SER A 1 91 ? 5.613 3.536 -13.877 1.00 95.94 91 SER A C 1
ATOM 700 O O . SER A 1 91 ? 5.951 3.770 -15.039 1.00 95.94 91 SER A O 1
ATOM 702 N N . PHE A 1 92 ? 6.472 3.041 -12.979 1.00 96.25 92 PHE A N 1
ATOM 703 C CA . PHE A 1 92 ? 7.855 2.679 -13.304 1.00 96.25 92 PHE A CA 1
ATOM 704 C C . PHE A 1 92 ? 7.934 1.612 -14.408 1.00 96.25 92 PHE A C 1
ATOM 706 O O . PHE A 1 92 ? 8.611 1.812 -15.419 1.00 96.25 92 PHE A O 1
ATOM 713 N N . MET A 1 93 ? 7.201 0.505 -14.255 1.00 95.38 93 MET A N 1
ATOM 714 C CA . MET A 1 93 ? 7.158 -0.570 -15.252 1.00 95.38 93 MET A CA 1
ATOM 715 C C . MET A 1 93 ? 6.539 -0.107 -16.575 1.00 95.38 93 MET A C 1
ATOM 717 O O . MET A 1 93 ? 6.973 -0.538 -17.640 1.00 95.38 93 MET A O 1
ATOM 721 N N . TYR A 1 94 ? 5.554 0.790 -16.534 1.00 94.94 94 TYR A N 1
ATOM 722 C CA . TYR A 1 94 ? 4.985 1.396 -17.732 1.00 94.94 94 TYR A CA 1
ATOM 723 C C . TYR A 1 94 ? 6.019 2.245 -18.479 1.00 94.94 94 TYR A C 1
ATOM 725 O O . TYR A 1 94 ? 6.175 2.080 -19.687 1.00 94.94 94 TYR A O 1
ATOM 733 N N . GLY A 1 95 ? 6.777 3.087 -17.770 1.00 92.81 95 GLY A N 1
ATOM 734 C CA . GLY A 1 95 ? 7.882 3.849 -18.353 1.00 92.81 95 GLY A CA 1
ATOM 735 C C . GLY A 1 95 ? 8.954 2.947 -18.972 1.00 92.81 95 GLY A C 1
ATOM 736 O O . GLY A 1 95 ? 9.392 3.201 -20.093 1.00 92.81 95 GLY A O 1
ATOM 737 N N . LEU A 1 96 ? 9.321 1.851 -18.297 1.00 90.12 96 LEU A N 1
ATOM 738 C CA . LEU A 1 96 ? 10.224 0.839 -18.857 1.00 90.12 96 LEU A CA 1
ATOM 739 C C . LEU A 1 96 ? 9.658 0.183 -20.116 1.00 90.12 96 LEU A C 1
ATOM 741 O O . LEU A 1 96 ? 10.387 0.051 -21.092 1.00 90.12 96 LEU A O 1
ATOM 745 N N . ASN A 1 97 ? 8.378 -0.193 -20.118 1.00 88.81 97 ASN A N 1
ATOM 746 C CA . ASN A 1 97 ? 7.735 -0.780 -21.291 1.00 88.81 97 ASN A CA 1
ATOM 747 C C . ASN A 1 97 ? 7.722 0.203 -22.466 1.00 88.81 97 ASN A C 1
ATOM 749 O O . ASN A 1 97 ? 8.073 -0.180 -23.575 1.00 88.81 97 ASN A O 1
ATOM 753 N N . MET A 1 98 ? 7.373 1.471 -22.233 1.00 89.56 98 MET A N 1
ATOM 754 C CA . MET A 1 98 ? 7.410 2.495 -23.282 1.00 89.56 98 MET A CA 1
ATOM 755 C C . MET A 1 98 ? 8.826 2.700 -23.822 1.00 89.56 98 MET A C 1
ATOM 757 O O . MET A 1 98 ? 9.006 2.783 -25.032 1.00 89.56 98 MET A O 1
ATOM 761 N N . ASN A 1 99 ? 9.841 2.704 -22.956 1.00 82.12 99 ASN A N 1
ATOM 762 C CA . ASN A 1 99 ? 11.232 2.754 -23.400 1.00 82.12 99 ASN A CA 1
ATOM 763 C C . ASN A 1 99 ? 11.610 1.501 -24.205 1.00 82.12 99 ASN A C 1
ATOM 765 O O . ASN A 1 99 ? 12.194 1.630 -25.273 1.00 82.12 99 ASN A O 1
ATOM 769 N N . ALA A 1 100 ? 11.226 0.304 -23.758 1.00 83.31 100 ALA A N 1
ATOM 770 C CA . ALA A 1 100 ? 11.519 -0.953 -24.447 1.00 83.31 100 ALA A CA 1
ATOM 771 C C . ALA A 1 100 ? 10.898 -1.045 -25.854 1.00 83.31 100 ALA A C 1
ATOM 773 O O . ALA A 1 100 ? 11.434 -1.756 -26.697 1.00 83.31 100 ALA A O 1
ATOM 774 N N . TYR A 1 101 ? 9.803 -0.324 -26.125 1.00 73.00 101 TYR A N 1
ATOM 775 C CA . TYR A 1 101 ? 9.230 -0.216 -27.473 1.00 73.00 101 TYR A CA 1
ATOM 776 C C . TYR A 1 101 ? 9.891 0.857 -28.344 1.00 73.00 101 TYR A C 1
ATOM 778 O O . TYR A 1 101 ? 9.802 0.784 -29.566 1.00 73.00 101 TYR A O 1
ATOM 786 N N . CYS A 1 102 ? 10.507 1.868 -27.733 1.00 67.31 102 CYS A N 1
ATOM 787 C CA . CYS A 1 102 ? 10.990 3.057 -28.435 1.00 67.31 102 CYS A CA 1
ATOM 788 C C . CYS A 1 102 ? 12.511 3.081 -28.645 1.00 67.31 102 CYS A C 1
ATOM 790 O O . CYS A 1 102 ? 12.993 3.957 -29.363 1.00 67.31 102 CYS A O 1
ATOM 792 N N . VAL A 1 103 ? 13.271 2.161 -28.039 1.00 69.69 103 VAL A N 1
ATOM 793 C CA . VAL A 1 103 ? 14.720 2.044 -28.252 1.00 69.69 103 VAL A CA 1
ATOM 794 C C . VAL A 1 103 ? 15.131 0.616 -28.601 1.00 69.69 103 VAL A C 1
ATOM 796 O O . VAL A 1 103 ? 15.140 -0.280 -27.760 1.00 69.69 103 VAL A O 1
ATOM 799 N N . ASP A 1 104 ? 15.536 0.426 -29.855 1.00 68.44 104 ASP A N 1
ATOM 800 C CA . ASP A 1 104 ? 16.236 -0.782 -30.271 1.00 68.44 104 ASP A CA 1
ATOM 801 C C . ASP A 1 104 ? 17.679 -0.721 -29.757 1.00 68.44 104 ASP A C 1
ATOM 803 O O . ASP A 1 104 ? 18.390 0.265 -29.963 1.00 68.44 104 ASP A O 1
ATOM 807 N N . PHE A 1 105 ? 18.122 -1.783 -29.084 1.00 72.69 105 PHE A N 1
ATOM 808 C CA . PHE A 1 105 ? 19.509 -1.950 -28.652 1.00 72.69 105 PHE A CA 1
ATOM 809 C C . PHE A 1 105 ? 20.225 -2.883 -29.635 1.00 72.69 105 PHE A C 1
ATOM 811 O O . PHE A 1 105 ? 20.243 -4.094 -29.406 1.00 72.69 105 PHE A O 1
ATOM 818 N N . PRO A 1 106 ? 20.815 -2.363 -30.730 1.00 72.81 106 PRO A N 1
ATOM 819 C CA . PRO A 1 106 ? 21.447 -3.200 -31.753 1.00 72.81 106 PRO A CA 1
ATOM 820 C C . PRO A 1 106 ? 22.637 -4.007 -31.212 1.00 72.81 106 PRO A C 1
ATOM 822 O O . PRO A 1 106 ? 22.871 -5.122 -31.662 1.00 72.81 106 PRO A O 1
ATOM 825 N N . GLU A 1 107 ? 23.336 -3.483 -30.199 1.00 72.75 107 GLU A N 1
ATOM 826 C CA . GLU A 1 107 ? 24.425 -4.170 -29.480 1.00 72.75 107 GLU A CA 1
ATOM 827 C C . GLU A 1 107 ? 23.923 -5.006 -28.284 1.00 72.75 107 GLU A C 1
ATOM 829 O O . GLU A 1 107 ? 24.702 -5.487 -27.458 1.00 72.75 107 GLU A O 1
ATOM 834 N N . GLY A 1 108 ? 22.603 -5.151 -28.142 1.00 77.62 108 GLY A N 1
ATOM 835 C CA . GLY A 1 108 ? 21.983 -5.935 -27.085 1.00 77.62 108 GLY A CA 1
ATOM 836 C C . GLY A 1 108 ? 22.268 -7.437 -27.236 1.00 77.62 108 GLY A C 1
ATOM 837 O O . GLY A 1 108 ? 22.479 -7.932 -28.348 1.00 77.62 108 GLY A O 1
ATOM 838 N N . PRO A 1 109 ? 22.255 -8.213 -26.139 1.00 79.31 109 PRO A N 1
ATOM 839 C CA . PRO A 1 109 ? 22.456 -9.654 -26.211 1.00 79.31 109 PRO A CA 1
ATOM 840 C C . PRO A 1 109 ? 21.333 -10.329 -27.012 1.00 79.31 109 PRO A C 1
ATOM 842 O O . PRO A 1 109 ? 20.209 -10.473 -26.536 1.00 79.31 109 PRO A O 1
ATOM 845 N N . VAL A 1 110 ? 21.639 -10.772 -28.230 1.00 82.12 110 VAL A N 1
ATOM 846 C CA . VAL A 1 110 ? 20.719 -11.568 -29.054 1.00 82.12 110 VAL A CA 1
ATOM 847 C C . VAL A 1 110 ? 20.874 -13.060 -28.764 1.00 82.12 110 VAL A C 1
ATOM 849 O O . VAL A 1 110 ? 21.939 -13.517 -28.348 1.00 82.12 110 VAL A O 1
ATOM 852 N N . TYR A 1 111 ? 19.830 -13.847 -29.037 1.00 82.00 111 TYR A N 1
ATOM 853 C CA . TYR A 1 111 ? 19.840 -15.306 -28.848 1.00 82.00 111 TYR A CA 1
ATOM 854 C C . TYR A 1 111 ? 21.068 -15.982 -29.488 1.00 82.00 111 TYR A C 1
ATOM 856 O O . TYR A 1 111 ? 21.733 -16.814 -28.869 1.00 82.00 111 TYR A O 1
ATOM 864 N N . GLU A 1 112 ? 21.430 -15.554 -30.699 1.00 82.00 112 GLU A N 1
ATOM 865 C CA . GLU A 1 112 ? 22.600 -16.065 -31.420 1.00 82.00 112 GLU A CA 1
ATOM 866 C C . GLU A 1 112 ? 23.934 -15.753 -30.720 1.00 82.00 112 GLU A C 1
ATOM 868 O O . GLU A 1 112 ? 24.884 -16.526 -30.842 1.00 82.00 112 GLU A O 1
ATOM 873 N N . SER A 1 113 ? 24.021 -14.663 -29.949 1.00 82.69 113 SER A N 1
ATOM 874 C CA . SER A 1 113 ? 25.214 -14.337 -29.158 1.00 82.69 113 SER A CA 1
ATOM 875 C C . SER A 1 113 ? 25.402 -15.330 -28.011 1.00 82.69 113 SER A C 1
ATOM 877 O O . SER A 1 113 ? 26.510 -15.827 -27.820 1.00 82.69 113 SER A O 1
ATOM 879 N N . PHE A 1 114 ? 24.326 -15.705 -27.310 1.00 86.62 114 PHE A N 1
ATOM 880 C CA . PHE A 1 114 ? 24.379 -16.741 -26.268 1.00 86.62 114 PHE A CA 1
ATOM 881 C C . PHE A 1 114 ? 24.723 -18.118 -26.844 1.00 86.62 114 PHE A C 1
ATOM 883 O O . PHE A 1 114 ? 25.518 -18.858 -26.266 1.00 86.62 114 PHE A O 1
ATOM 890 N N . LYS A 1 115 ? 24.178 -18.445 -28.022 1.00 88.12 115 LYS A N 1
ATOM 891 C CA . LYS A 1 115 ? 24.501 -19.687 -28.734 1.00 88.12 115 LYS A CA 1
ATOM 892 C C . LYS A 1 115 ? 25.981 -19.754 -29.124 1.00 88.12 115 LYS A C 1
ATOM 894 O O . LYS A 1 115 ? 26.600 -20.795 -28.926 1.00 88.12 115 LYS A O 1
ATOM 899 N N . ARG A 1 116 ? 26.563 -18.652 -29.613 1.00 85.69 116 ARG A N 1
ATOM 900 C CA . ARG A 1 116 ? 27.999 -18.557 -29.938 1.00 85.69 116 ARG A CA 1
ATOM 901 C C . ARG A 1 116 ? 28.897 -18.747 -28.716 1.00 85.69 116 ARG A C 1
ATOM 903 O O . ARG A 1 116 ? 29.924 -19.408 -28.827 1.00 85.69 116 ARG A O 1
ATOM 910 N N . VAL A 1 117 ? 28.514 -18.198 -27.561 1.00 87.94 117 VAL A N 1
ATOM 911 C CA . VAL A 1 117 ? 29.245 -18.415 -26.301 1.00 87.94 117 VAL A CA 1
ATOM 912 C C . VAL A 1 117 ? 29.208 -19.892 -25.915 1.00 87.94 117 VAL A C 1
ATOM 914 O O . VAL A 1 117 ? 30.267 -20.477 -25.709 1.00 87.94 117 VAL A O 1
ATOM 917 N N . ARG A 1 118 ? 28.025 -20.521 -25.940 1.00 87.44 118 ARG A N 1
ATOM 918 C CA . ARG A 1 118 ? 27.879 -21.946 -25.606 1.00 87.44 118 ARG A CA 1
ATOM 919 C C . ARG A 1 118 ? 28.682 -22.854 -26.542 1.00 87.44 118 ARG A C 1
ATOM 921 O O . ARG A 1 118 ? 29.370 -23.753 -26.084 1.00 87.44 118 ARG A O 1
ATOM 928 N N . GLN A 1 119 ? 28.669 -22.572 -27.845 1.00 86.88 119 GLN A N 1
ATOM 929 C CA . GLN A 1 119 ? 29.477 -23.308 -28.825 1.00 86.88 119 GLN A CA 1
ATOM 930 C C . GLN A 1 119 ? 30.984 -23.139 -28.595 1.00 86.88 119 GLN A C 1
ATOM 932 O O . GLN A 1 119 ? 31.747 -24.076 -28.809 1.00 86.88 119 GLN A O 1
ATOM 937 N N . ARG A 1 120 ? 31.428 -21.957 -28.153 1.00 85.94 120 ARG A N 1
ATOM 938 C CA . ARG A 1 120 ? 32.835 -21.711 -27.818 1.00 85.94 120 ARG A CA 1
ATOM 939 C C . ARG A 1 120 ? 33.258 -22.450 -26.548 1.00 85.94 120 ARG A C 1
ATOM 941 O O . ARG A 1 120 ? 34.388 -22.914 -26.490 1.00 85.94 120 ARG A O 1
ATOM 948 N N . GLU A 1 121 ? 32.373 -22.567 -25.562 1.00 86.12 121 GLU A N 1
ATOM 949 C CA . GLU A 1 121 ? 32.599 -23.372 -24.354 1.00 86.12 121 GLU A CA 1
ATOM 950 C C . GLU A 1 121 ? 32.656 -24.871 -24.678 1.00 86.12 121 GLU A C 1
ATOM 952 O O . GLU A 1 121 ? 33.569 -25.556 -24.226 1.00 86.12 121 GLU A O 1
ATOM 957 N N . GLU A 1 122 ? 31.740 -25.362 -25.518 1.00 85.62 122 GLU A N 1
ATOM 958 C CA . GLU A 1 122 ? 31.729 -26.747 -26.011 1.00 85.62 122 GLU A CA 1
ATOM 959 C C . GLU A 1 122 ? 33.012 -27.070 -26.806 1.00 85.62 122 GLU A C 1
ATOM 961 O O . GLU A 1 122 ? 33.635 -28.107 -26.582 1.00 85.62 122 GLU A O 1
ATOM 966 N N . ALA A 1 123 ? 33.461 -26.160 -27.680 1.00 79.88 123 ALA A N 1
ATOM 967 C CA . ALA A 1 123 ? 34.705 -26.316 -28.436 1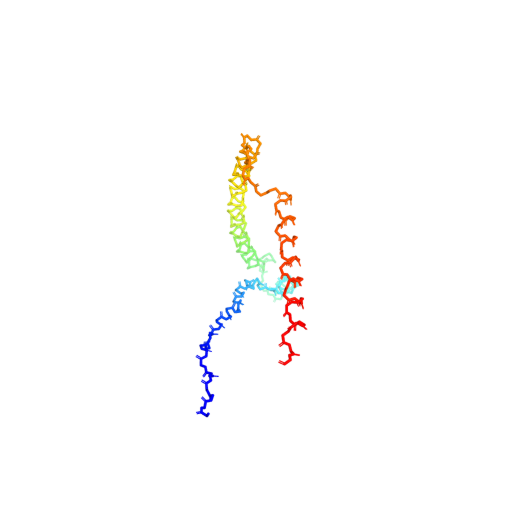.00 79.88 123 ALA A CA 1
ATOM 968 C C . ALA A 1 123 ? 35.961 -26.241 -27.546 1.00 79.88 123 ALA A C 1
ATOM 970 O O . ALA A 1 123 ? 36.868 -27.052 -27.697 1.00 79.88 123 ALA A O 1
ATOM 971 N N . ALA A 1 124 ? 36.004 -25.319 -26.578 1.00 78.56 124 ALA A N 1
ATOM 972 C CA . ALA A 1 124 ? 37.124 -25.206 -25.640 1.00 78.56 124 ALA A CA 1
ATOM 973 C C . ALA A 1 124 ? 37.216 -26.405 -24.675 1.00 78.56 124 ALA A C 1
ATOM 975 O O . ALA A 1 124 ? 38.315 -26.786 -24.273 1.00 78.56 124 ALA A O 1
ATOM 976 N N . GLY A 1 125 ? 36.079 -27.012 -24.315 1.00 71.19 125 GLY A N 1
ATOM 977 C CA . GLY A 1 125 ? 36.034 -28.267 -23.563 1.00 71.19 125 GLY A CA 1
ATOM 978 C C . GLY A 1 125 ? 36.549 -29.457 -24.377 1.00 71.19 125 GLY A C 1
ATOM 979 O O . GLY A 1 125 ? 37.313 -30.264 -23.854 1.00 71.19 125 GLY A O 1
ATOM 980 N N . ALA A 1 126 ? 36.207 -29.524 -25.668 1.00 63.72 126 ALA A N 1
ATOM 981 C CA . ALA A 1 126 ? 36.712 -30.557 -26.574 1.00 63.72 126 ALA A CA 1
ATOM 982 C C . ALA A 1 126 ? 38.230 -30.436 -26.818 1.00 63.72 126 ALA A C 1
ATOM 984 O O . ALA A 1 126 ? 38.936 -31.443 -26.786 1.00 63.72 126 ALA A O 1
ATOM 985 N N . ASP A 1 127 ? 38.760 -29.218 -26.978 1.00 59.03 127 ASP A N 1
ATOM 986 C CA . ASP A 1 127 ? 40.205 -28.983 -27.124 1.00 59.03 127 ASP A CA 1
ATOM 987 C C . ASP A 1 127 ? 40.997 -29.384 -25.858 1.00 59.03 127 ASP A C 1
ATOM 989 O O . ASP A 1 127 ? 42.140 -29.842 -25.955 1.00 59.03 127 ASP A O 1
ATOM 993 N N . HIS A 1 128 ? 40.392 -29.275 -24.666 1.00 56.38 128 HIS A N 1
ATOM 994 C CA . HIS A 1 128 ? 41.000 -29.709 -23.402 1.00 56.38 128 HIS A CA 1
ATOM 995 C C . HIS A 1 128 ? 41.073 -31.242 -23.257 1.00 56.38 128 HIS A C 1
ATOM 997 O O . HIS A 1 128 ? 42.042 -31.750 -22.693 1.00 56.38 128 HIS A O 1
ATOM 1003 N N . GLU A 1 129 ? 40.105 -31.992 -23.798 1.00 54.84 129 GLU A N 1
ATOM 1004 C CA . GLU A 1 129 ? 40.133 -33.465 -23.790 1.00 54.84 129 GLU A CA 1
ATOM 1005 C C . GLU A 1 129 ? 41.101 -34.049 -24.835 1.00 54.84 129 GLU A C 1
ATOM 1007 O O . GLU A 1 129 ? 41.769 -35.050 -24.568 1.00 54.84 129 GLU A O 1
ATOM 1012 N N . ILE A 1 130 ? 41.251 -33.407 -26.000 1.00 57.00 130 ILE A N 1
ATOM 1013 C CA . ILE A 1 130 ? 42.142 -33.889 -27.074 1.00 57.00 130 ILE A CA 1
ATOM 1014 C C . ILE A 1 130 ? 43.622 -33.626 -26.718 1.00 57.00 130 ILE A C 1
ATOM 1016 O O . ILE A 1 130 ? 44.488 -34.456 -27.000 1.00 57.00 130 ILE A O 1
ATOM 1020 N N . GLY A 1 131 ? 43.927 -32.513 -26.038 1.00 53.72 131 GLY A N 1
ATOM 1021 C CA . GLY A 1 131 ? 45.283 -32.187 -25.572 1.00 53.72 131 GLY A CA 1
ATOM 1022 C C . GLY A 1 131 ? 45.806 -33.067 -24.425 1.00 53.72 131 GLY A C 1
ATOM 1023 O O . GLY A 1 131 ? 47.015 -33.131 -24.214 1.00 53.72 131 GLY A O 1
ATOM 1024 N N . GLY A 1 132 ? 44.926 -33.772 -23.703 1.00 51.03 132 GLY A N 1
ATOM 1025 C CA . GLY A 1 132 ? 45.295 -34.673 -22.603 1.00 51.03 132 GLY A CA 1
ATOM 1026 C C . GLY A 1 132 ? 45.772 -36.065 -23.040 1.00 51.03 132 GLY A C 1
ATOM 1027 O O . GLY A 1 132 ? 46.395 -36.768 -22.249 1.00 51.03 132 GLY A O 1
ATOM 1028 N N . LEU A 1 133 ? 45.518 -36.465 -24.291 1.00 53.31 133 LEU A N 1
ATOM 1029 C CA . LEU A 1 133 ? 45.866 -37.797 -24.812 1.00 53.31 133 LEU A CA 1
ATOM 1030 C C . LEU A 1 133 ? 47.192 -37.836 -25.595 1.00 53.31 133 LEU A C 1
ATOM 1032 O O . LEU A 1 133 ? 47.674 -38.921 -25.902 1.00 53.31 133 LEU A O 1
ATOM 1036 N N . ALA A 1 134 ? 47.801 -36.685 -25.897 1.00 52.59 134 ALA A N 1
ATOM 1037 C CA . ALA A 1 134 ? 49.010 -36.591 -26.727 1.00 52.59 134 ALA A CA 1
ATOM 1038 C C . ALA A 1 134 ? 50.316 -36.317 -25.945 1.00 52.59 134 ALA A C 1
ATOM 1040 O O . ALA A 1 134 ? 51.357 -36.100 -26.558 1.00 52.59 134 ALA A O 1
ATOM 1041 N N . GLY A 1 135 ? 50.279 -36.299 -24.606 1.00 49.91 135 GLY A N 1
ATOM 1042 C CA . GLY A 1 135 ? 51.410 -35.904 -23.749 1.00 49.91 135 GLY A CA 1
ATOM 1043 C C . GLY A 1 135 ? 51.956 -36.995 -22.822 1.00 49.91 135 GLY A C 1
ATOM 1044 O O . GLY A 1 135 ? 52.447 -36.664 -21.746 1.00 49.91 135 GLY A O 1
ATOM 1045 N N . GLY A 1 136 ? 51.821 -38.273 -23.187 1.00 51.19 136 GLY A N 1
ATOM 1046 C CA . GLY A 1 136 ? 52.303 -39.408 -22.395 1.00 51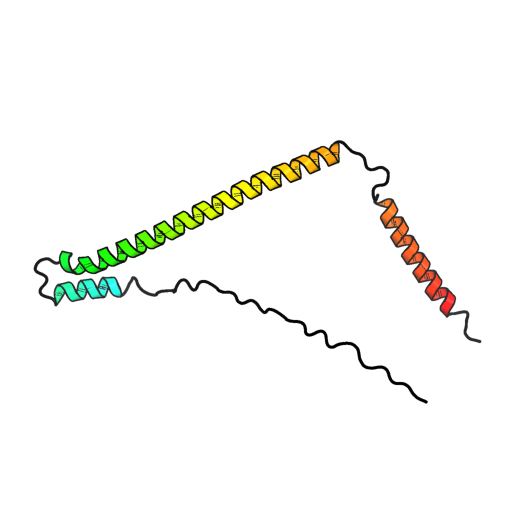.19 136 GLY A CA 1
ATOM 1047 C C . GLY A 1 136 ? 53.234 -40.322 -23.186 1.00 51.19 136 GLY A C 1
ATOM 1048 O O . GLY A 1 136 ? 52.814 -41.409 -23.570 1.00 51.19 136 GLY A O 1
ATOM 1049 N N . GLU A 1 137 ? 54.476 -39.885 -23.398 1.00 38.69 137 GLU A N 1
ATOM 1050 C CA . GLU A 1 137 ? 55.636 -40.745 -23.689 1.00 38.69 137 GLU A CA 1
ATOM 1051 C C . GLU A 1 137 ? 56.812 -40.345 -22.792 1.00 38.69 137 GLU A C 1
ATOM 1053 O O . GLU A 1 137 ? 57.037 -39.122 -22.622 1.00 38.69 137 GLU A O 1
#

Organism: NCBI:txid1397361

InterPro domains:
  IPR013962 DASH complex subunit Dam1 [PF08653] (55-109)
  IPR013962 DASH complex subunit Dam1 [PTHR28113] (9-124)